Protein AF-A0A6A5UCZ2-F1 (afdb_monomer_lite)

Organism: NCBI:txid147558

Structure (mmCIF, N/CA/C/O backbone):
data_AF-A0A6A5UCZ2-F1
#
_entry.id   AF-A0A6A5UCZ2-F1
#
loop_
_atom_site.group_PDB
_atom_site.id
_atom_site.type_symbol
_atom_site.label_atom_id
_atom_site.label_alt_id
_atom_site.label_comp_id
_atom_site.label_asym_id
_atom_site.label_entity_id
_atom_site.label_seq_id
_atom_site.pdbx_PDB_ins_code
_atom_site.Cartn_x
_atom_site.Cartn_y
_atom_site.Cartn_z
_atom_site.occupancy
_atom_site.B_iso_or_equiv
_atom_site.auth_seq_id
_atom_site.auth_comp_id
_atom_site.auth_asym_id
_atom_site.auth_atom_id
_atom_site.pdbx_PDB_model_num
ATOM 1 N N . MET A 1 1 ? 15.301 17.140 -44.197 1.00 47.19 1 MET A N 1
ATOM 2 C CA . MET A 1 1 ? 16.090 16.832 -42.978 1.00 47.19 1 MET A CA 1
ATOM 3 C C . MET A 1 1 ? 15.183 16.468 -41.789 1.00 47.19 1 MET A C 1
ATOM 5 O O . MET A 1 1 ? 15.199 17.168 -40.789 1.00 47.19 1 MET A O 1
ATOM 9 N N . LYS A 1 2 ? 14.369 15.400 -41.867 1.00 52.25 2 LYS A N 1
ATOM 10 C CA . LYS A 1 2 ? 13.427 15.029 -40.780 1.00 52.25 2 LYS A CA 1
ATOM 11 C C . LYS A 1 2 ? 13.669 13.648 -40.138 1.00 52.25 2 LYS A C 1
ATOM 13 O O . LYS A 1 2 ? 12.988 13.319 -39.180 1.00 52.25 2 LYS A O 1
ATOM 18 N N . ASN A 1 3 ? 14.670 12.883 -40.591 1.00 57.69 3 ASN A N 1
ATOM 19 C CA . ASN A 1 3 ? 14.830 11.474 -40.182 1.00 57.69 3 ASN A CA 1
ATOM 20 C C . ASN A 1 3 ? 16.055 11.185 -39.292 1.00 57.69 3 ASN A C 1
ATOM 22 O O . ASN A 1 3 ? 16.175 10.076 -38.784 1.00 57.69 3 ASN A O 1
ATOM 26 N N . ALA A 1 4 ? 16.958 12.149 -39.084 1.00 61.25 4 ALA A N 1
ATOM 27 C CA . ALA A 1 4 ? 18.202 11.908 -38.340 1.00 61.25 4 ALA A CA 1
ATOM 28 C C . ALA A 1 4 ? 17.995 11.873 -36.813 1.00 61.25 4 ALA A C 1
ATOM 30 O O . ALA A 1 4 ? 18.615 11.084 -36.109 1.00 61.25 4 ALA A O 1
ATOM 31 N N . THR A 1 5 ? 17.084 12.694 -36.290 1.00 62.69 5 THR A N 1
ATOM 32 C CA . THR A 1 5 ? 16.790 12.771 -34.851 1.00 62.69 5 THR A CA 1
ATOM 33 C C . THR A 1 5 ? 16.001 11.562 -34.351 1.00 62.69 5 THR A C 1
ATOM 35 O O . THR A 1 5 ? 16.241 11.087 -3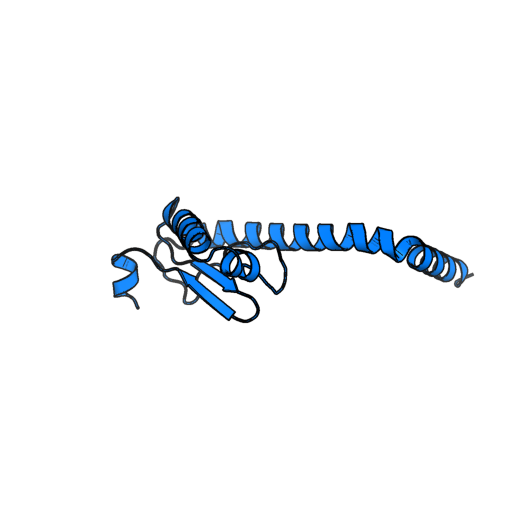3.245 1.00 62.69 5 THR A O 1
ATOM 38 N N . GLY A 1 6 ? 15.090 11.031 -35.174 1.00 67.94 6 GLY A N 1
ATOM 39 C CA . GLY A 1 6 ? 14.306 9.839 -34.838 1.00 67.94 6 GLY A CA 1
ATOM 40 C C . GLY A 1 6 ? 15.152 8.566 -34.775 1.00 67.94 6 GLY A C 1
ATOM 41 O O . GLY A 1 6 ? 14.981 7.774 -33.851 1.00 67.94 6 GLY A O 1
ATOM 42 N N . SER A 1 7 ? 16.106 8.389 -35.699 1.00 69.50 7 SER A N 1
ATOM 43 C CA . SER A 1 7 ? 16.999 7.221 -35.676 1.00 69.50 7 SER A CA 1
ATOM 44 C C . SER A 1 7 ? 17.986 7.272 -34.509 1.00 69.50 7 SER A C 1
ATOM 46 O O . SER A 1 7 ? 18.247 6.247 -33.883 1.00 69.50 7 SER A O 1
ATOM 48 N N . PHE A 1 8 ? 18.477 8.464 -34.155 1.00 75.69 8 PHE A N 1
ATOM 49 C CA . PHE A 1 8 ? 19.344 8.653 -32.994 1.00 75.69 8 PHE A CA 1
ATOM 50 C C . PHE A 1 8 ? 18.626 8.326 -31.679 1.00 75.69 8 PHE A C 1
ATOM 52 O O . PHE A 1 8 ? 19.147 7.560 -30.872 1.00 75.69 8 PHE A O 1
ATOM 59 N N . LEU A 1 9 ? 17.409 8.848 -31.482 1.00 74.94 9 LEU A N 1
ATOM 60 C CA . LEU A 1 9 ? 16.603 8.555 -30.294 1.00 74.94 9 LEU A CA 1
ATOM 61 C C . LEU A 1 9 ? 16.275 7.065 -30.182 1.00 74.94 9 LEU A C 1
ATOM 63 O O . LEU A 1 9 ? 16.394 6.500 -29.099 1.00 74.94 9 LEU A O 1
ATOM 67 N N . PHE A 1 10 ? 15.911 6.421 -31.292 1.00 77.94 10 PHE A N 1
ATOM 68 C CA . PHE A 1 10 ? 15.607 4.993 -31.305 1.00 77.94 10 PHE A CA 1
ATOM 69 C C . PHE A 1 10 ? 16.824 4.142 -30.914 1.00 77.94 10 PHE A C 1
ATOM 71 O O . PHE A 1 10 ? 16.720 3.309 -30.016 1.00 77.94 10 PHE A O 1
ATOM 78 N N . ASN A 1 11 ? 17.990 4.412 -31.508 1.00 79.12 11 ASN A N 1
ATOM 79 C CA . ASN A 1 11 ? 19.230 3.690 -31.206 1.00 79.12 11 ASN A CA 1
ATOM 80 C C . ASN A 1 11 ? 19.730 3.946 -29.776 1.00 79.12 11 ASN A C 1
ATOM 82 O O . ASN A 1 11 ? 20.267 3.046 -29.126 1.00 79.12 11 ASN A O 1
ATOM 86 N N . PHE A 1 12 ? 19.548 5.165 -29.265 1.00 79.06 12 PHE A N 1
ATOM 87 C CA . PHE A 1 12 ? 19.882 5.506 -27.885 1.00 79.06 12 PHE A CA 1
ATOM 88 C C . PHE A 1 12 ? 18.968 4.782 -26.885 1.00 79.06 12 PHE A C 1
ATOM 90 O O . PHE A 1 12 ? 19.462 4.216 -25.909 1.00 79.06 12 PHE A O 1
ATOM 97 N N . LEU A 1 13 ? 17.655 4.755 -27.144 1.00 78.38 13 LEU A N 1
ATOM 98 C CA . LEU A 1 13 ? 16.665 4.057 -26.317 1.00 78.38 13 LEU A CA 1
ATOM 99 C C . LEU A 1 13 ? 16.894 2.542 -26.313 1.00 78.38 13 LEU A C 1
ATOM 101 O O . LEU A 1 13 ? 16.849 1.932 -25.249 1.00 78.38 13 LEU A O 1
ATOM 105 N N . SER A 1 14 ? 17.172 1.937 -27.472 1.00 78.44 14 SER A N 1
ATOM 106 C CA . SER A 1 14 ? 17.400 0.492 -27.571 1.00 78.44 14 SER A CA 1
ATOM 107 C C . SER A 1 14 ? 18.693 0.065 -26.876 1.00 78.44 14 SER A C 1
ATOM 109 O O . SER A 1 14 ? 18.705 -0.942 -26.174 1.00 78.44 14 SER A O 1
ATOM 111 N N . SER A 1 15 ? 19.766 0.851 -27.015 1.00 85.44 15 SER A N 1
ATOM 112 C CA . SER A 1 15 ? 21.075 0.527 -26.425 1.00 85.44 15 SER A CA 1
ATOM 113 C C . SER A 1 15 ? 21.107 0.720 -24.907 1.00 85.44 15 SER A C 1
ATOM 115 O O . SER A 1 15 ? 21.868 0.049 -24.218 1.00 85.44 15 SER A O 1
ATOM 117 N N . ASN A 1 16 ? 20.263 1.611 -24.373 1.00 86.69 16 ASN A N 1
ATOM 118 C CA . ASN A 1 16 ? 20.207 1.936 -22.944 1.00 86.69 16 ASN A CA 1
ATOM 119 C C . ASN A 1 16 ? 18.919 1.452 -22.265 1.00 86.69 16 ASN A C 1
ATOM 121 O O . ASN A 1 16 ? 18.615 1.882 -21.151 1.00 86.69 16 ASN A O 1
ATOM 125 N N . LEU A 1 17 ? 18.161 0.557 -22.907 1.00 86.81 17 LEU A N 1
ATOM 126 C CA . LEU A 1 17 ? 16.845 0.119 -22.436 1.00 86.81 17 LEU A CA 1
ATOM 127 C C . LEU A 1 17 ? 16.884 -0.389 -20.989 1.00 86.81 17 LEU A C 1
ATOM 129 O O . LEU A 1 17 ? 16.043 -0.007 -20.184 1.00 86.81 17 LEU A O 1
ATOM 133 N N . ASN A 1 18 ? 17.890 -1.191 -20.632 1.00 86.38 18 ASN A N 1
ATOM 134 C CA . ASN A 1 18 ? 18.027 -1.736 -19.278 1.00 86.38 18 ASN A CA 1
ATOM 135 C C . ASN A 1 18 ? 18.219 -0.639 -18.222 1.00 86.38 18 ASN A C 1
ATOM 137 O O . ASN A 1 18 ? 17.589 -0.686 -17.169 1.00 86.38 18 ASN A O 1
ATOM 141 N N . LEU A 1 19 ? 19.047 0.369 -18.513 1.00 88.06 19 LEU A N 1
ATOM 142 C CA . LEU A 1 19 ? 19.274 1.504 -17.617 1.00 88.06 19 LEU A CA 1
ATOM 143 C C . LEU A 1 19 ? 18.015 2.372 -17.505 1.00 88.06 19 LEU A C 1
ATOM 145 O O . LEU A 1 19 ? 17.623 2.773 -16.411 1.00 88.06 19 LEU A O 1
ATOM 149 N N . LEU A 1 20 ? 17.344 2.611 -18.633 1.00 87.00 20 LEU A N 1
ATOM 150 C CA . LEU A 1 20 ? 16.092 3.358 -18.675 1.00 87.00 20 LEU A CA 1
ATOM 151 C C . LEU A 1 20 ? 14.998 2.660 -17.869 1.00 87.00 20 LEU A C 1
ATOM 153 O O . LEU A 1 20 ? 14.321 3.322 -17.091 1.00 87.00 20 LEU A O 1
ATOM 157 N N . LEU A 1 21 ? 14.857 1.338 -17.988 1.00 85.31 21 LEU A N 1
ATOM 158 C CA . LEU A 1 21 ? 13.925 0.553 -17.177 1.00 85.31 21 LEU A CA 1
ATOM 159 C C . LEU A 1 21 ? 14.312 0.581 -15.692 1.00 85.31 21 LEU A C 1
ATOM 161 O O . LEU A 1 21 ? 13.446 0.801 -14.845 1.00 85.31 21 LEU A O 1
ATOM 165 N N . ALA A 1 22 ? 15.603 0.438 -15.376 1.00 87.19 22 ALA A N 1
ATOM 166 C CA . ALA A 1 22 ? 16.108 0.483 -14.005 1.00 87.19 22 ALA A CA 1
ATOM 167 C C . ALA A 1 22 ? 15.854 1.833 -13.313 1.00 87.19 22 ALA A C 1
ATOM 169 O O . ALA A 1 22 ? 15.655 1.858 -12.102 1.00 87.19 22 ALA A O 1
ATOM 170 N N . CYS A 1 23 ? 15.807 2.944 -14.055 1.00 88.50 23 CYS A N 1
ATOM 171 C CA . CYS A 1 23 ? 15.447 4.257 -13.514 1.00 88.50 23 CYS A CA 1
ATOM 172 C C . CYS A 1 23 ? 13.936 4.532 -13.562 1.00 88.50 23 CYS A C 1
ATOM 174 O O . CYS A 1 23 ? 13.372 5.071 -12.608 1.00 88.50 23 CYS A O 1
ATOM 176 N N . ALA A 1 24 ? 13.263 4.164 -14.652 1.00 87.38 24 ALA A N 1
ATOM 177 C CA . ALA A 1 24 ? 11.850 4.464 -14.862 1.00 87.38 24 ALA A CA 1
ATOM 178 C C . ALA A 1 24 ? 10.945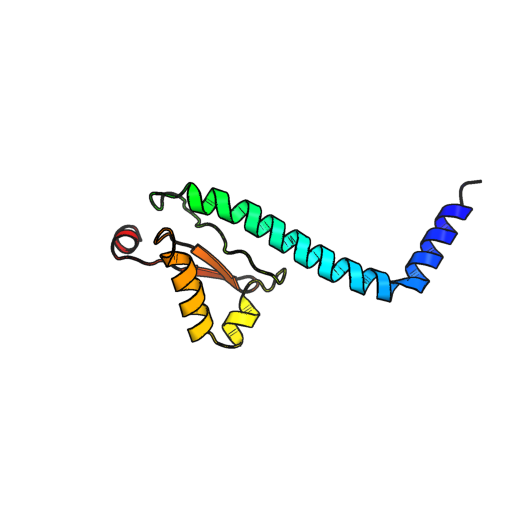 3.697 -13.894 1.00 87.38 24 ALA A C 1
ATOM 180 O O . ALA A 1 24 ? 9.981 4.273 -13.393 1.00 87.38 24 ALA A O 1
ATOM 181 N N . ILE A 1 25 ? 11.257 2.430 -13.592 1.00 85.88 25 ILE A N 1
ATOM 182 C CA . ILE A 1 25 ? 10.436 1.605 -12.697 1.00 85.88 25 ILE A CA 1
ATOM 183 C C . ILE A 1 25 ? 10.416 2.190 -11.269 1.00 85.88 25 ILE A C 1
ATOM 185 O O . ILE A 1 25 ? 9.319 2.458 -10.772 1.00 85.88 25 ILE A O 1
ATOM 189 N N . PRO A 1 26 ? 11.559 2.477 -10.607 1.00 86.81 26 PRO A N 1
ATOM 190 C CA . PRO A 1 26 ? 11.553 3.110 -9.289 1.00 86.81 26 PRO A CA 1
ATOM 191 C C . PRO A 1 26 ? 10.923 4.502 -9.284 1.00 86.81 26 PRO A C 1
ATOM 193 O O . PRO A 1 26 ? 10.192 4.823 -8.350 1.00 86.81 26 PRO A O 1
ATOM 196 N N . LEU A 1 27 ? 11.158 5.321 -10.317 1.00 88.38 27 LEU A N 1
ATOM 197 C CA . LEU A 1 27 ? 10.551 6.654 -10.417 1.00 88.38 27 LEU A CA 1
ATOM 198 C C . LEU A 1 27 ? 9.029 6.577 -10.549 1.00 88.38 27 LEU A C 1
ATOM 200 O O . LEU A 1 27 ? 8.315 7.338 -9.897 1.00 88.38 27 LEU A O 1
ATOM 204 N N . TYR A 1 28 ? 8.528 5.637 -11.349 1.00 87.06 28 TYR A N 1
ATOM 205 C CA . TYR A 1 28 ? 7.100 5.376 -11.472 1.00 87.06 28 TYR A CA 1
ATOM 206 C C . TYR A 1 28 ? 6.507 4.926 -10.132 1.00 87.06 28 TYR A C 1
ATOM 208 O O . TYR A 1 28 ? 5.527 5.509 -9.668 1.00 87.06 28 TYR A O 1
ATOM 216 N N . ILE A 1 29 ? 7.144 3.955 -9.470 1.00 86.00 29 ILE A N 1
ATOM 217 C CA . ILE A 1 29 ? 6.739 3.456 -8.149 1.00 86.00 29 ILE A CA 1
ATOM 218 C C . ILE A 1 29 ? 6.698 4.603 -7.130 1.00 86.00 29 ILE A C 1
ATOM 220 O O . ILE A 1 29 ? 5.658 4.846 -6.515 1.00 86.00 29 ILE A O 1
ATOM 224 N N . ALA A 1 30 ? 7.780 5.374 -7.010 1.00 85.81 30 ALA A N 1
ATOM 225 C CA . ALA A 1 30 ? 7.859 6.509 -6.099 1.00 85.81 30 ALA A CA 1
ATOM 226 C C . ALA A 1 30 ? 6.783 7.559 -6.409 1.00 85.81 30 ALA A C 1
ATOM 228 O O . ALA A 1 30 ? 6.070 7.999 -5.508 1.00 85.81 30 ALA A O 1
ATOM 229 N N . GLY A 1 31 ? 6.606 7.920 -7.683 1.00 86.44 31 GLY A N 1
ATOM 230 C CA . GLY A 1 31 ? 5.595 8.883 -8.115 1.00 86.44 31 GLY A CA 1
ATOM 231 C C . GLY A 1 31 ? 4.172 8.445 -7.765 1.00 86.44 31 GLY A C 1
ATOM 232 O O . GLY A 1 31 ? 3.388 9.247 -7.252 1.00 86.44 31 GLY A O 1
ATOM 233 N N . THR A 1 32 ? 3.840 7.168 -7.983 1.00 84.69 32 THR A N 1
ATOM 234 C CA . THR A 1 32 ? 2.532 6.616 -7.596 1.00 84.69 32 THR A CA 1
ATOM 235 C C . THR A 1 32 ? 2.328 6.633 -6.083 1.00 84.69 32 THR A C 1
ATOM 237 O O . THR A 1 32 ? 1.293 7.115 -5.624 1.00 84.69 32 THR A O 1
ATOM 240 N N . TYR A 1 33 ? 3.341 6.238 -5.309 1.00 83.50 33 TYR A N 1
ATOM 241 C CA . TYR A 1 33 ? 3.291 6.269 -3.850 1.00 83.50 33 TYR A CA 1
ATOM 242 C C . TYR A 1 33 ? 3.073 7.687 -3.309 1.00 83.50 33 TYR A C 1
ATOM 244 O O . TYR A 1 33 ? 2.157 7.918 -2.519 1.00 83.50 33 TYR A O 1
ATOM 252 N N . PHE A 1 34 ? 3.864 8.668 -3.763 1.00 85.75 34 PHE A N 1
ATOM 253 C CA . PHE A 1 34 ? 3.705 10.057 -3.326 1.00 85.75 34 PHE A CA 1
ATOM 254 C C . PHE A 1 34 ? 2.317 10.590 -3.674 1.00 85.75 34 PHE A C 1
ATOM 256 O O . PHE A 1 34 ? 1.669 11.199 -2.823 1.00 85.75 34 PHE A O 1
ATOM 263 N N . ARG A 1 35 ? 1.820 10.319 -4.886 1.00 85.31 35 ARG A N 1
ATOM 264 C CA . ARG A 1 35 ? 0.463 10.703 -5.295 1.00 85.31 35 ARG A CA 1
ATOM 265 C C . ARG A 1 35 ? -0.600 10.141 -4.348 1.00 85.31 35 ARG A C 1
ATOM 267 O O . ARG A 1 35 ? -1.522 10.874 -3.980 1.00 85.31 35 ARG A O 1
ATOM 274 N N . ASP A 1 36 ? -0.469 8.884 -3.942 1.00 81.56 36 ASP A N 1
ATOM 275 C CA . ASP A 1 36 ? -1.406 8.242 -3.020 1.00 81.56 36 ASP A CA 1
ATOM 276 C C . ASP A 1 36 ? -1.305 8.833 -1.607 1.00 81.56 36 ASP A C 1
ATOM 278 O O . ASP A 1 36 ? -2.333 9.150 -1.009 1.00 81.56 36 ASP A O 1
ATOM 282 N N . VAL A 1 37 ? -0.098 9.122 -1.107 1.00 82.25 37 VAL A N 1
ATOM 283 C CA . VAL A 1 37 ? 0.103 9.823 0.177 1.00 82.25 37 VAL A CA 1
ATOM 284 C C . VAL A 1 37 ? -0.533 11.218 0.162 1.00 82.25 37 VAL A C 1
ATOM 286 O O . VAL A 1 37 ? -1.240 11.589 1.107 1.00 82.25 37 VAL A O 1
ATOM 289 N N . TYR A 1 38 ? -0.320 11.989 -0.909 1.00 83.00 38 TYR A N 1
ATOM 290 C CA . TYR A 1 38 ? -0.883 13.334 -1.060 1.00 83.00 38 TYR A CA 1
ATOM 291 C C . TYR A 1 38 ? -2.410 13.327 -1.133 1.00 83.00 38 TYR A C 1
ATOM 293 O O . TYR A 1 38 ? -3.037 14.275 -0.666 1.00 83.00 38 TYR A O 1
ATOM 301 N N . ARG A 1 39 ? -3.024 12.270 -1.677 1.00 79.50 39 ARG A N 1
ATOM 302 C CA . ARG A 1 39 ? -4.486 12.095 -1.677 1.00 79.50 39 ARG A CA 1
ATOM 303 C C . ARG A 1 39 ? -5.013 11.598 -0.336 1.00 79.50 39 ARG A C 1
ATOM 305 O O . ARG A 1 39 ? -6.070 12.046 0.104 1.00 79.50 39 ARG A O 1
ATOM 312 N N . PHE A 1 40 ? -4.272 10.713 0.323 1.00 79.62 40 PHE A N 1
ATOM 313 C CA . PHE A 1 40 ? -4.671 10.105 1.584 1.00 79.62 40 PHE A CA 1
ATOM 314 C C . PHE A 1 40 ? -4.721 11.120 2.727 1.00 79.62 40 PHE A C 1
ATOM 316 O O . PHE A 1 40 ? -5.729 11.192 3.421 1.00 79.62 40 PHE A O 1
ATOM 323 N N . ARG A 1 41 ? -3.686 11.952 2.907 1.00 77.12 41 ARG A N 1
ATOM 324 C CA . ARG A 1 41 ? -3.618 12.917 4.025 1.00 77.12 41 ARG A CA 1
ATOM 325 C C . ARG A 1 41 ? -4.837 13.853 4.138 1.00 77.12 41 ARG A C 1
ATOM 327 O O . ARG A 1 41 ? -5.418 13.919 5.222 1.00 77.12 41 ARG A O 1
ATOM 334 N N . PRO A 1 42 ? -5.261 14.577 3.083 1.00 73.94 42 PRO A N 1
ATOM 335 C CA . PRO A 1 42 ? -6.411 15.472 3.175 1.00 73.94 42 PRO A CA 1
ATOM 336 C C . PRO A 1 42 ? -7.734 14.709 3.307 1.00 73.94 42 PRO A C 1
ATOM 338 O O . PRO A 1 42 ? -8.608 15.165 4.042 1.00 73.94 42 PRO A O 1
ATOM 341 N N . ALA A 1 43 ? -7.880 13.557 2.642 1.00 72.44 43 ALA A N 1
ATOM 342 C CA . ALA A 1 43 ? -9.077 12.723 2.758 1.00 72.44 43 ALA A CA 1
ATOM 343 C C . ALA A 1 43 ? -9.223 12.171 4.181 1.00 72.44 43 ALA A C 1
ATOM 345 O O . ALA A 1 43 ? -10.280 12.298 4.793 1.00 72.44 43 ALA A O 1
ATOM 346 N N . ASN A 1 44 ? -8.129 11.663 4.751 1.00 70.56 44 ASN A N 1
ATOM 347 C CA . ASN A 1 44 ? -8.112 11.182 6.120 1.00 70.56 44 ASN A CA 1
ATOM 348 C C . ASN A 1 44 ? -8.424 12.311 7.106 1.00 70.56 44 ASN A C 1
ATOM 350 O O . ASN A 1 44 ? -9.203 12.086 8.017 1.00 70.56 44 ASN A O 1
ATOM 354 N N . ARG A 1 45 ? -7.913 13.538 6.901 1.00 68.69 45 ARG A N 1
ATOM 355 C CA . ARG A 1 45 ? -8.162 14.688 7.795 1.00 68.69 45 ARG A CA 1
ATOM 356 C C . ARG A 1 45 ? -9.612 15.191 7.764 1.00 68.69 45 ARG A C 1
ATOM 358 O O . ARG A 1 45 ? -10.134 15.525 8.822 1.00 68.69 45 ARG A O 1
ATOM 365 N N . LYS A 1 46 ? -10.264 15.215 6.595 1.00 62.38 46 LYS A N 1
ATOM 366 C CA . LYS A 1 46 ? -11.642 15.724 6.421 1.00 62.38 46 LYS A CA 1
ATOM 367 C C . LYS A 1 46 ? -12.742 14.798 6.962 1.00 62.38 46 LYS A C 1
ATOM 369 O O . LYS A 1 46 ? -13.877 15.237 7.107 1.00 62.38 46 LYS A O 1
ATOM 374 N N . HIS A 1 47 ? -12.446 13.533 7.250 1.00 61.03 47 HIS A N 1
ATOM 375 C CA . HIS A 1 47 ? -13.459 12.553 7.657 1.00 61.03 47 HIS A CA 1
ATOM 376 C C . HIS A 1 47 ? -13.647 12.460 9.173 1.00 61.03 47 HIS A C 1
ATOM 378 O O . HIS A 1 47 ? -13.426 11.409 9.758 1.00 61.03 47 HIS A O 1
ATOM 384 N N . GLU A 1 48 ? -14.085 13.538 9.825 1.00 53.88 48 GLU A N 1
ATOM 385 C CA . GLU A 1 48 ? -14.324 13.537 11.279 1.00 53.88 48 GLU A CA 1
ATOM 386 C C . GLU A 1 48 ? -15.407 12.551 11.749 1.00 53.88 48 GLU A C 1
ATOM 388 O O . GLU A 1 48 ? -15.289 12.042 12.856 1.00 53.88 48 GLU A O 1
ATOM 393 N N . ASN A 1 49 ? -16.385 12.196 10.904 1.00 50.38 49 ASN A N 1
ATOM 394 C CA . ASN A 1 49 ? -17.583 11.455 11.333 1.00 50.38 49 ASN A CA 1
ATOM 395 C C . ASN A 1 49 ? -17.959 10.239 10.460 1.00 50.38 49 ASN A C 1
ATOM 397 O O . ASN A 1 49 ? -19.140 9.952 10.303 1.00 50.38 49 ASN A O 1
ATOM 401 N N . GLY A 1 50 ? -17.000 9.539 9.838 1.00 50.47 50 GLY A N 1
ATOM 402 C CA . GLY A 1 50 ? -17.305 8.283 9.117 1.00 50.47 50 GLY A CA 1
ATOM 403 C C . GLY A 1 50 ? -18.332 8.413 7.974 1.00 50.47 50 GLY A C 1
ATOM 404 O O . GLY A 1 50 ? -18.955 7.435 7.587 1.00 50.47 50 GLY A O 1
ATOM 405 N N . SER A 1 51 ? -18.527 9.627 7.449 1.00 50.44 51 SER A N 1
ATOM 406 C CA . SER A 1 51 ? -19.663 9.990 6.589 1.00 50.44 51 SER A CA 1
ATOM 407 C C . SER A 1 51 ? -19.480 9.643 5.105 1.00 50.44 51 SER A C 1
ATOM 409 O O . SER A 1 51 ? -20.382 9.898 4.308 1.00 50.44 51 SER A O 1
ATOM 411 N N . THR A 1 52 ? -18.334 9.096 4.696 1.00 53.97 52 THR A N 1
ATOM 412 C CA . THR A 1 52 ? -18.113 8.667 3.311 1.00 53.97 52 THR A CA 1
ATOM 413 C C . THR A 1 52 ? -18.432 7.194 3.122 1.00 53.97 52 THR A C 1
ATOM 415 O O . THR A 1 52 ? -17.927 6.337 3.837 1.00 53.97 52 THR A O 1
ATOM 418 N N . THR A 1 53 ? -19.201 6.900 2.072 1.00 63.12 53 THR A N 1
ATOM 419 C CA . THR A 1 53 ? -19.563 5.542 1.636 1.00 63.12 53 THR A CA 1
ATOM 420 C C . THR A 1 53 ? -18.338 4.668 1.339 1.00 63.12 53 THR A C 1
ATOM 422 O O . THR A 1 53 ? -18.438 3.447 1.348 1.00 63.12 53 THR A O 1
ATOM 425 N N . ILE A 1 54 ? -17.173 5.278 1.067 1.00 71.12 54 ILE A N 1
ATOM 426 C CA . ILE A 1 54 ? -15.908 4.578 0.822 1.00 71.12 54 ILE A CA 1
ATOM 427 C C . ILE A 1 54 ? -14.777 5.273 1.603 1.00 71.12 54 ILE A C 1
ATOM 429 O O . ILE A 1 54 ? -14.476 6.437 1.319 1.00 71.12 54 ILE A O 1
ATOM 433 N N . PRO A 1 55 ? -14.115 4.586 2.552 1.00 76.19 55 PRO A N 1
ATOM 434 C CA . PRO A 1 55 ? -13.004 5.149 3.312 1.00 76.19 55 PRO A CA 1
ATOM 435 C C . PRO A 1 55 ? -11.747 5.379 2.453 1.00 76.19 55 PRO A C 1
ATOM 437 O O . PRO A 1 55 ? -11.551 4.722 1.420 1.00 76.19 55 PRO A O 1
ATOM 440 N N . PRO A 1 56 ? -10.859 6.300 2.875 1.00 79.25 56 PRO A N 1
ATOM 441 C CA . PRO A 1 56 ? -9.637 6.606 2.145 1.00 79.25 56 PRO A CA 1
ATOM 442 C C . PRO A 1 56 ? -8.714 5.383 2.085 1.00 79.25 56 PRO A C 1
ATOM 444 O O . PRO A 1 56 ? -8.631 4.590 3.022 1.00 79.25 56 PRO A O 1
ATOM 447 N N . THR A 1 57 ? -8.016 5.226 0.958 1.00 82.56 57 THR A N 1
ATOM 448 C CA . THR A 1 57 ? -7.096 4.099 0.742 1.00 82.56 57 THR A CA 1
ATOM 449 C C . THR A 1 57 ? -5.727 4.408 1.330 1.00 82.56 57 THR A C 1
ATOM 451 O O . THR A 1 57 ? -5.146 5.434 0.979 1.00 82.56 57 THR A O 1
ATOM 454 N N . ALA A 1 58 ? -5.211 3.529 2.190 1.00 82.06 58 ALA A N 1
ATOM 455 C CA . ALA A 1 58 ? -3.862 3.651 2.726 1.00 82.06 58 ALA A CA 1
ATOM 456 C C . ALA A 1 58 ? -2.825 3.649 1.588 1.00 82.06 58 ALA A C 1
ATOM 458 O O . ALA A 1 58 ? -2.988 2.903 0.615 1.00 82.06 58 ALA A O 1
ATOM 459 N N . PRO A 1 59 ? -1.775 4.480 1.685 1.00 82.44 59 PRO A N 1
ATOM 460 C CA . PRO A 1 59 ? -0.745 4.549 0.661 1.00 82.44 59 PRO A CA 1
ATOM 461 C C . PRO A 1 59 ? 0.035 3.231 0.585 1.00 82.44 59 PRO A C 1
ATOM 463 O O . PRO A 1 59 ? 0.470 2.702 1.605 1.00 82.44 59 PRO A O 1
ATOM 466 N N . TYR A 1 60 ? 0.248 2.732 -0.632 1.00 82.81 60 TYR A N 1
ATOM 467 C CA . TYR A 1 60 ? 0.987 1.499 -0.898 1.00 82.81 60 TYR A CA 1
ATOM 468 C C . TYR A 1 60 ? 2.099 1.733 -1.913 1.00 82.81 60 TYR A C 1
ATOM 470 O O . TYR A 1 60 ? 1.982 2.561 -2.812 1.00 82.81 60 TYR A O 1
ATOM 478 N N . ILE A 1 61 ? 3.191 0.984 -1.761 1.00 79.81 61 ILE A N 1
ATOM 479 C CA . ILE A 1 61 ? 4.382 1.147 -2.599 1.00 79.81 61 ILE A CA 1
ATOM 480 C C . ILE A 1 61 ? 4.194 0.444 -3.940 1.00 79.81 61 ILE A C 1
ATOM 482 O O . ILE A 1 61 ? 4.558 0.993 -4.967 1.00 79.81 61 ILE A O 1
ATOM 486 N N . ILE A 1 62 ? 3.630 -0.765 -3.951 1.00 82.25 62 ILE A N 1
ATOM 487 C CA . ILE A 1 62 ? 3.626 -1.601 -5.152 1.00 82.25 62 ILE A CA 1
ATOM 488 C C . ILE A 1 62 ? 2.332 -1.371 -5.937 1.00 82.25 62 ILE A C 1
ATOM 490 O O . ILE A 1 62 ? 1.256 -1.740 -5.451 1.00 82.25 62 ILE A O 1
ATOM 494 N N . PRO A 1 63 ? 2.398 -0.803 -7.155 1.00 76.19 63 PRO A N 1
ATOM 495 C CA . PRO A 1 63 ? 1.227 -0.655 -8.007 1.00 76.19 63 PRO A CA 1
ATOM 496 C C . PRO A 1 63 ? 0.594 -2.021 -8.284 1.00 76.19 63 PRO A C 1
ATOM 498 O O . PRO A 1 63 ? 1.294 -3.026 -8.383 1.00 76.19 63 PRO A O 1
ATOM 501 N N . TYR A 1 64 ? -0.732 -2.058 -8.416 1.00 78.62 64 TYR A N 1
ATOM 502 C CA . TYR A 1 64 ? -1.553 -3.269 -8.576 1.00 78.62 64 TYR A CA 1
ATOM 503 C C . TYR A 1 64 ? -1.580 -4.217 -7.377 1.00 78.62 64 TYR A C 1
ATOM 505 O O . TYR A 1 64 ? -2.668 -4.550 -6.929 1.00 78.62 64 TYR A O 1
ATOM 513 N N . LEU A 1 65 ? -0.438 -4.625 -6.822 1.00 81.50 65 LEU A N 1
ATOM 514 C CA . LEU A 1 65 ? -0.396 -5.555 -5.686 1.00 81.50 65 LEU A CA 1
ATOM 515 C C . LEU A 1 65 ? -0.797 -4.888 -4.364 1.00 81.50 65 LEU A C 1
ATOM 517 O O . LEU A 1 65 ? -1.292 -5.556 -3.455 1.00 81.50 65 LEU A O 1
ATOM 521 N N . GLY A 1 66 ? -0.630 -3.570 -4.253 1.00 83.88 66 GLY A N 1
ATOM 522 C CA . GLY A 1 66 ? -0.973 -2.824 -3.053 1.00 83.88 66 GLY A CA 1
ATOM 523 C C . GLY A 1 66 ? -0.194 -3.337 -1.846 1.00 83.88 66 GLY A C 1
ATOM 524 O O . GLY A 1 66 ? 1.036 -3.331 -1.832 1.00 83.88 66 GLY A O 1
ATOM 525 N N . HIS A 1 67 ? -0.927 -3.813 -0.845 1.00 85.06 67 HIS A N 1
ATOM 526 C CA . HIS A 1 67 ? -0.394 -4.351 0.400 1.00 85.06 67 HIS A CA 1
ATOM 527 C C . HIS A 1 67 ? -0.320 -5.888 0.422 1.00 85.06 67 HIS A C 1
ATOM 529 O O . HIS A 1 67 ? 0.035 -6.460 1.450 1.00 85.06 67 HIS A O 1
ATOM 535 N N . ALA A 1 68 ? -0.641 -6.567 -0.689 1.00 84.62 68 ALA A N 1
ATOM 536 C CA . ALA A 1 68 ? -0.737 -8.029 -0.745 1.00 84.62 68 ALA A CA 1
ATOM 537 C C . ALA A 1 68 ? 0.546 -8.728 -0.280 1.00 84.62 68 ALA A C 1
ATOM 539 O O . ALA A 1 68 ? 0.477 -9.691 0.473 1.00 84.62 68 ALA A O 1
ATOM 540 N N . ILE A 1 69 ? 1.717 -8.210 -0.660 1.00 84.06 69 ILE A N 1
ATOM 541 C CA . ILE A 1 69 ? 3.000 -8.808 -0.262 1.00 84.06 69 ILE A CA 1
ATOM 542 C C . ILE A 1 69 ? 3.213 -8.706 1.252 1.00 84.06 69 ILE A C 1
ATOM 544 O O . ILE A 1 69 ? 3.620 -9.676 1.883 1.00 84.06 69 ILE A O 1
ATOM 548 N N . ALA A 1 70 ? 2.919 -7.545 1.844 1.00 83.50 70 ALA A N 1
ATOM 549 C CA . ALA A 1 70 ? 3.063 -7.349 3.283 1.00 83.50 70 ALA A CA 1
ATOM 550 C C . ALA A 1 70 ? 2.076 -8.229 4.066 1.00 83.50 70 ALA A C 1
ATOM 552 O O . ALA A 1 70 ? 2.460 -8.843 5.057 1.00 83.50 70 ALA A O 1
ATOM 553 N N . PHE A 1 71 ? 0.843 -8.353 3.568 1.00 85.19 71 PHE A N 1
ATOM 554 C CA . PHE A 1 71 ? -0.177 -9.229 4.136 1.00 85.19 71 PHE A CA 1
ATOM 555 C C . PHE A 1 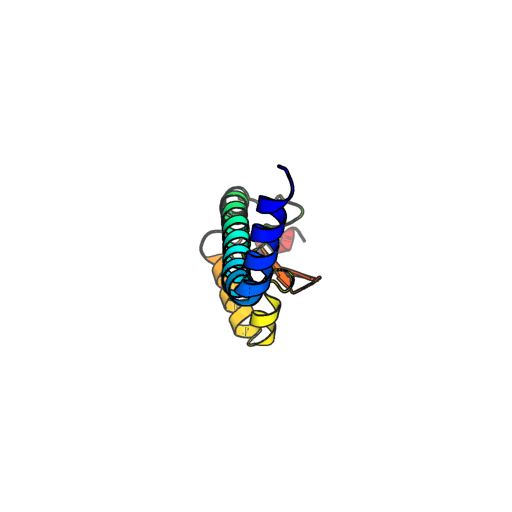71 ? 0.203 -10.715 4.059 1.00 85.19 71 PHE A C 1
ATOM 557 O O . PHE A 1 71 ? 0.036 -11.433 5.036 1.00 85.19 71 PHE A O 1
ATOM 564 N N . LEU A 1 72 ? 0.740 -11.181 2.925 1.00 86.75 72 LEU A N 1
ATOM 565 C CA . LEU A 1 72 ? 1.165 -12.576 2.754 1.00 86.75 72 LEU A CA 1
ATOM 566 C C . LEU A 1 72 ? 2.405 -12.925 3.584 1.00 86.75 72 LEU A C 1
ATOM 568 O O . LEU A 1 72 ? 2.554 -14.069 4.002 1.00 86.75 72 LEU A O 1
ATOM 572 N N . ARG A 1 73 ? 3.303 -11.958 3.803 1.00 88.75 73 ARG A N 1
ATOM 573 C CA . ARG A 1 73 ? 4.536 -12.172 4.568 1.00 88.75 73 ARG A CA 1
ATOM 574 C C . ARG A 1 73 ? 4.261 -12.372 6.055 1.00 88.75 73 ARG A C 1
ATOM 576 O O . ARG A 1 73 ? 4.801 -13.301 6.642 1.00 88.75 73 ARG A O 1
ATOM 583 N N . ASP A 1 74 ? 3.474 -11.482 6.651 1.00 89.12 74 ASP A N 1
ATOM 584 C CA . ASP A 1 74 ? 3.016 -11.612 8.033 1.00 89.12 74 ASP A CA 1
ATOM 585 C C . ASP A 1 74 ? 1.677 -10.876 8.192 1.00 89.12 74 ASP A C 1
ATOM 587 O O . ASP A 1 74 ? 1.648 -9.656 8.392 1.00 89.12 74 ASP A O 1
ATOM 591 N N . PRO A 1 75 ? 0.546 -11.594 8.104 1.00 82.00 75 PRO A N 1
ATOM 592 C CA . PRO A 1 75 ? -0.768 -10.971 8.164 1.00 82.00 75 PRO A CA 1
ATOM 593 C C . PRO A 1 75 ? -1.056 -10.373 9.545 1.00 82.00 75 PRO A C 1
ATOM 595 O O . PRO A 1 75 ? -1.805 -9.402 9.648 1.00 82.00 75 PRO A O 1
ATOM 598 N N . THR A 1 76 ? -0.453 -10.911 10.610 1.00 84.25 76 THR A N 1
ATOM 599 C CA . THR A 1 76 ? -0.719 -10.465 11.983 1.00 84.25 76 THR A CA 1
ATOM 600 C C . THR A 1 76 ? -0.008 -9.148 12.266 1.00 84.25 76 THR A C 1
ATOM 602 O O . THR A 1 76 ? -0.636 -8.201 12.744 1.00 84.25 76 THR A O 1
ATOM 605 N N . GLU A 1 77 ? 1.284 -9.061 11.942 1.00 84.94 77 GLU A N 1
ATOM 606 C CA . GLU A 1 77 ? 2.039 -7.801 11.983 1.00 84.94 77 GLU A CA 1
ATOM 607 C C . GLU A 1 77 ? 1.413 -6.765 11.053 1.00 84.94 77 GLU A C 1
ATOM 609 O O . GLU A 1 77 ? 1.177 -5.629 11.464 1.00 84.94 77 GLU A O 1
ATOM 614 N N . PHE A 1 78 ? 1.048 -7.168 9.833 1.00 84.56 78 PHE A N 1
ATOM 615 C CA . PHE A 1 78 ? 0.397 -6.286 8.873 1.00 84.56 78 PHE A CA 1
ATOM 616 C C . PHE A 1 78 ? -0.871 -5.654 9.452 1.00 84.56 78 PHE A C 1
ATOM 618 O O . PHE A 1 78 ? -1.038 -4.433 9.411 1.00 84.56 78 PHE A O 1
ATOM 625 N N . VAL A 1 79 ? -1.763 -6.462 10.027 1.00 79.56 79 VAL A N 1
ATOM 626 C CA . VAL A 1 79 ? -2.993 -5.955 10.636 1.00 79.56 79 VAL A CA 1
ATOM 627 C C . VAL A 1 79 ? -2.674 -5.060 11.834 1.00 79.56 79 VAL A C 1
ATOM 629 O O . VAL A 1 79 ? -3.244 -3.978 11.915 1.00 79.56 79 VAL A O 1
ATOM 632 N N . LYS A 1 80 ? -1.727 -5.422 12.713 1.00 80.81 80 LYS A N 1
ATOM 633 C CA . LYS A 1 80 ? -1.318 -4.578 13.855 1.00 80.81 80 LYS A CA 1
ATOM 634 C C . LYS A 1 80 ? -0.790 -3.210 13.420 1.00 80.81 80 LYS A C 1
ATOM 636 O O . LYS A 1 80 ? -1.182 -2.198 13.998 1.00 80.81 80 LYS A O 1
ATOM 641 N N . GLN A 1 81 ? 0.050 -3.158 12.391 1.00 78.94 81 GLN A N 1
ATOM 642 C CA . GLN A 1 81 ? 0.603 -1.910 11.863 1.00 78.94 81 GLN A CA 1
ATOM 643 C C . GLN A 1 81 ? -0.474 -1.032 11.209 1.00 78.94 81 GLN A C 1
ATOM 645 O O . GLN A 1 81 ? -0.501 0.182 11.417 1.00 78.94 81 GLN A O 1
ATOM 650 N N . ASN A 1 82 ? -1.398 -1.634 10.455 1.00 75.38 82 ASN A N 1
ATOM 651 C CA . ASN A 1 82 ? -2.488 -0.896 9.812 1.00 75.38 82 ASN A CA 1
ATOM 652 C C . ASN A 1 82 ? -3.568 -0.454 10.806 1.00 75.38 82 ASN A C 1
ATOM 654 O O . ASN A 1 82 ? -4.118 0.637 10.671 1.00 75.38 82 ASN A O 1
ATOM 658 N N . ILE A 1 83 ? -3.817 -1.255 11.842 1.00 71.06 83 ILE A N 1
ATOM 659 C CA . ILE A 1 83 ? -4.587 -0.854 13.020 1.00 71.06 83 ILE A CA 1
ATOM 660 C C . ILE A 1 83 ? -3.920 0.351 13.674 1.00 71.06 83 ILE A C 1
ATOM 662 O O . ILE A 1 83 ? -4.591 1.349 13.901 1.00 71.06 83 ILE A O 1
ATOM 666 N N . TYR A 1 84 ? -2.603 0.302 13.903 1.00 65.06 84 TYR A N 1
ATOM 667 C CA . TYR A 1 84 ? -1.866 1.408 14.507 1.00 65.06 84 TYR A CA 1
ATOM 668 C C . TYR A 1 84 ? -2.020 2.705 13.694 1.00 65.06 84 TYR A C 1
ATOM 670 O O . TYR A 1 84 ? -2.321 3.759 14.260 1.00 65.06 84 TYR A O 1
ATOM 678 N N . LEU A 1 85 ? -1.919 2.610 12.364 1.00 63.44 85 LEU A N 1
ATOM 679 C CA . LEU A 1 85 ? -2.176 3.705 11.420 1.00 63.44 85 LEU A CA 1
ATOM 680 C C . LEU A 1 85 ? -3.620 4.233 11.482 1.00 63.44 85 LEU A C 1
ATOM 682 O O . LEU A 1 85 ? -3.821 5.443 11.398 1.00 63.44 85 LEU A O 1
ATOM 686 N N . ALA A 1 86 ? -4.613 3.360 11.669 1.00 59.03 86 ALA A N 1
ATOM 687 C CA . ALA A 1 86 ? -6.008 3.758 11.870 1.00 59.03 86 ALA A CA 1
ATOM 688 C C . ALA A 1 86 ? -6.246 4.403 13.256 1.00 59.03 86 ALA A C 1
ATOM 690 O O . ALA A 1 86 ? -7.079 5.302 13.391 1.00 59.03 86 ALA A O 1
ATOM 691 N N . THR A 1 87 ? -5.494 4.000 14.289 1.00 55.62 87 THR A N 1
ATOM 692 C CA . THR A 1 87 ? -5.629 4.518 15.664 1.00 55.62 87 THR A CA 1
ATOM 693 C C . THR A 1 87 ? -4.898 5.822 15.948 1.00 55.62 87 THR A C 1
ATOM 695 O O . THR A 1 87 ? -5.399 6.583 16.769 1.00 55.62 87 THR A O 1
ATOM 698 N N . LYS A 1 88 ? -3.733 6.089 15.338 1.00 55.69 88 LYS A N 1
ATOM 699 C CA . LYS A 1 88 ? -2.807 7.105 15.876 1.00 55.69 88 LYS A CA 1
ATOM 700 C C . LYS A 1 88 ? -3.365 8.531 15.867 1.00 55.69 88 LYS A C 1
ATOM 702 O O . LYS A 1 88 ? -3.067 9.280 16.787 1.00 55.69 88 LYS A O 1
ATOM 707 N N . ASP A 1 89 ? -4.212 8.863 14.893 1.00 52.59 89 ASP A N 1
ATOM 708 C CA . ASP A 1 89 ? -4.744 10.225 14.768 1.00 52.59 89 ASP A CA 1
ATOM 709 C C . ASP A 1 89 ? -6.274 10.314 14.825 1.00 52.59 89 ASP A C 1
ATOM 711 O O . ASP A 1 89 ? -6.800 11.407 15.025 1.00 52.59 89 ASP A O 1
ATOM 715 N N . THR A 1 90 ? -7.022 9.224 14.587 1.00 56.56 90 THR A N 1
ATOM 716 C CA . THR A 1 90 ? -8.429 9.407 14.190 1.00 56.56 90 THR A CA 1
ATOM 717 C C . THR A 1 90 ? -9.446 8.288 14.465 1.00 56.56 90 THR A C 1
ATOM 719 O O . THR A 1 90 ? -10.637 8.582 14.382 1.00 56.56 90 THR A O 1
ATOM 722 N N . GLN A 1 91 ? -9.054 7.042 14.777 1.00 64.00 91 GLN A N 1
ATOM 723 C CA . GLN A 1 91 ? -9.982 5.885 14.845 1.00 64.00 91 GLN A CA 1
ATOM 724 C C . GLN A 1 91 ? -10.923 5.795 13.619 1.00 64.00 91 GLN A C 1
ATOM 726 O O . GLN A 1 91 ? -12.087 5.401 13.729 1.00 64.00 91 GLN A O 1
ATOM 731 N N . ARG A 1 92 ? -10.443 6.217 12.443 1.00 71.38 92 ARG A N 1
ATOM 732 C CA . ARG A 1 92 ? -11.241 6.298 11.211 1.00 71.38 92 ARG A CA 1
ATOM 733 C C . ARG A 1 92 ? -11.143 4.994 10.420 1.00 71.38 92 ARG A C 1
ATOM 735 O O . ARG A 1 92 ? -10.097 4.345 10.452 1.00 71.38 92 ARG A O 1
ATOM 742 N N . PRO A 1 93 ? -12.206 4.609 9.693 1.00 76.38 93 PRO A N 1
ATOM 743 C CA . PRO A 1 93 ? -12.140 3.475 8.787 1.00 76.38 93 PRO A CA 1
ATOM 744 C C . PRO A 1 93 ? -11.133 3.750 7.665 1.00 76.38 93 PRO A C 1
ATOM 746 O O . PRO A 1 93 ? -11.085 4.852 7.113 1.00 76.38 93 PRO A O 1
ATOM 749 N N . VAL A 1 94 ? -10.341 2.741 7.310 1.00 80.31 94 VAL A N 1
ATOM 750 C CA . VAL A 1 94 ? -9.321 2.823 6.255 1.00 80.31 94 VAL A CA 1
ATOM 751 C C . VAL A 1 94 ? -9.497 1.661 5.287 1.00 80.31 94 VAL A C 1
ATOM 753 O O . VAL A 1 94 ? -9.767 0.529 5.690 1.00 80.31 94 VAL A O 1
ATOM 756 N N . ARG A 1 95 ? -9.323 1.930 3.993 1.00 84.81 95 ARG A N 1
ATOM 757 C CA . ARG A 1 95 ? -9.275 0.897 2.956 1.00 84.81 95 ARG A CA 1
ATOM 758 C C . ARG A 1 95 ? -7.830 0.470 2.701 1.00 84.81 95 ARG A C 1
ATOM 760 O O . ARG A 1 95 ? -6.966 1.305 2.447 1.00 84.81 95 ARG A O 1
ATOM 767 N N . LEU A 1 96 ?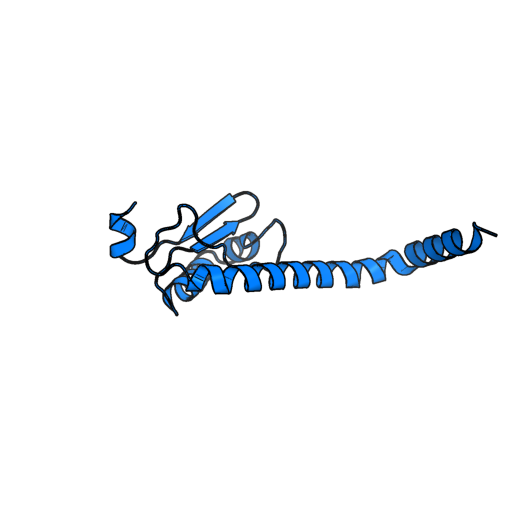 -7.582 -0.830 2.673 1.00 86.56 96 LEU A N 1
ATOM 768 C CA . LEU A 1 96 ? -6.319 -1.447 2.282 1.00 86.56 96 LEU A CA 1
ATOM 769 C C . LEU A 1 96 ? -6.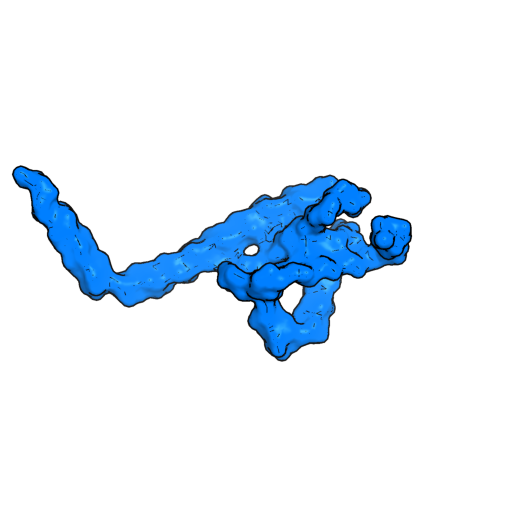525 -2.180 0.956 1.00 86.56 96 LEU A C 1
ATOM 771 O O . LEU A 1 96 ? -7.395 -3.039 0.846 1.00 86.56 96 LEU A O 1
ATOM 775 N N . LYS A 1 97 ? -5.731 -1.860 -0.069 1.00 87.06 97 LYS A N 1
ATOM 776 C CA . LYS A 1 97 ? -5.732 -2.640 -1.317 1.00 87.06 97 LYS A CA 1
ATOM 777 C C . LYS A 1 97 ? -4.881 -3.895 -1.181 1.00 87.06 97 LYS A C 1
ATOM 779 O O . LYS A 1 97 ? -3.724 -3.775 -0.779 1.00 87.06 97 LYS A O 1
ATOM 784 N N . LEU A 1 98 ? -5.421 -5.041 -1.587 1.00 86.25 98 LEU A N 1
ATOM 785 C CA . LEU A 1 98 ? -4.726 -6.323 -1.704 1.00 86.25 98 LEU A CA 1
ATOM 786 C C . LEU A 1 98 ? -4.924 -6.865 -3.125 1.00 86.25 98 LEU A C 1
ATOM 788 O O . LEU A 1 98 ? -5.864 -7.609 -3.393 1.00 86.25 98 LEU A O 1
ATOM 792 N N . GLY A 1 99 ? -4.054 -6.477 -4.057 1.00 84.38 99 GLY A N 1
ATOM 793 C CA . GLY A 1 99 ? -4.241 -6.867 -5.452 1.00 84.38 99 GLY A CA 1
ATOM 794 C C . GLY A 1 99 ? -5.538 -6.277 -6.044 1.00 84.38 99 GLY A C 1
ATOM 795 O O . GLY A 1 99 ? -5.768 -5.068 -5.915 1.00 84.38 99 GLY A O 1
ATOM 796 N N . PRO A 1 100 ? -6.395 -7.108 -6.676 1.00 83.12 100 PRO A N 1
ATOM 797 C CA . PRO A 1 100 ? -7.698 -6.671 -7.183 1.00 83.12 100 PRO A CA 1
ATOM 798 C C . PRO A 1 100 ? -8.710 -6.397 -6.061 1.00 83.12 100 PRO A C 1
ATOM 800 O O . PRO A 1 100 ? -9.648 -5.626 -6.258 1.00 83.12 100 PRO A O 1
ATOM 803 N N . GLU A 1 101 ? -8.498 -6.981 -4.880 1.00 86.38 101 GLU A N 1
ATOM 804 C CA . GLU A 1 101 ? -9.424 -6.908 -3.758 1.00 86.38 101 GLU A CA 1
ATOM 805 C C . GLU A 1 101 ? -9.107 -5.753 -2.806 1.00 86.38 101 GLU A C 1
ATOM 807 O O . GLU A 1 101 ? -8.058 -5.095 -2.844 1.00 86.38 101 GLU A O 1
ATOM 812 N N . SER A 1 102 ? -10.062 -5.453 -1.929 1.00 84.50 102 SER A N 1
ATOM 813 C CA . SER A 1 102 ? -9.914 -4.417 -0.912 1.00 84.50 102 SER A CA 1
ATOM 814 C C . SER A 1 102 ? -10.419 -4.884 0.439 1.00 84.50 102 SER A C 1
ATOM 816 O O . SER A 1 102 ? -11.555 -5.321 0.567 1.00 84.50 102 SER A O 1
ATOM 818 N N . LEU A 1 103 ? -9.578 -4.722 1.455 1.00 85.19 103 LEU A N 1
ATOM 819 C CA . LEU A 1 103 ? -9.960 -4.882 2.848 1.00 85.19 103 LEU A CA 1
ATOM 820 C C . LEU A 1 103 ? -10.327 -3.532 3.445 1.00 85.19 103 LEU A C 1
ATOM 822 O O . LEU A 1 103 ? -9.699 -2.514 3.158 1.00 85.19 103 LEU A O 1
ATOM 826 N N . PHE A 1 104 ? -11.318 -3.537 4.323 1.00 82.88 104 PHE A N 1
ATOM 827 C CA . PHE A 1 104 ? -11.729 -2.367 5.081 1.00 82.88 104 PHE A CA 1
ATOM 828 C C . PHE A 1 104 ? -11.430 -2.621 6.552 1.00 82.88 104 PHE A C 1
ATOM 830 O O . PHE A 1 104 ? -11.944 -3.567 7.143 1.00 82.88 104 PHE A O 1
ATOM 837 N N . VAL A 1 105 ? -10.571 -1.790 7.136 1.00 79.38 105 VAL A N 1
ATOM 838 C CA . VAL A 1 105 ? -10.256 -1.842 8.563 1.00 79.38 105 VAL A CA 1
ATOM 839 C C . VAL A 1 105 ? -11.115 -0.801 9.257 1.00 79.38 105 VAL A C 1
ATOM 841 O O . VAL A 1 105 ? -10.950 0.398 9.031 1.00 79.38 105 VAL A O 1
ATOM 844 N N . ILE A 1 106 ? -12.047 -1.273 10.082 1.00 76.25 106 ILE A N 1
ATOM 845 C CA . ILE A 1 106 ? -12.971 -0.453 10.866 1.00 76.25 106 ILE A CA 1
ATOM 846 C C . ILE A 1 106 ? -12.702 -0.757 12.339 1.00 76.25 106 ILE A C 1
ATOM 848 O O . ILE A 1 106 ? -12.695 -1.916 12.746 1.00 76.25 106 ILE A O 1
ATOM 852 N N . GLN A 1 107 ? -12.456 0.277 13.141 1.00 71.69 107 GLN A N 1
ATOM 853 C CA . GLN A 1 107 ? -12.185 0.137 14.570 1.00 71.69 107 GLN A CA 1
ATOM 854 C C . GLN A 1 107 ? -12.999 1.118 15.406 1.00 71.69 107 GLN A C 1
ATOM 856 O O . GLN A 1 107 ? -13.362 2.194 14.943 1.00 71.69 107 GLN A O 1
ATOM 861 N N . GLY A 1 108 ? -13.246 0.738 16.662 1.00 68.00 108 GLY A N 1
ATOM 862 C CA . GLY A 1 108 ? -13.999 1.529 17.631 1.00 68.00 108 GLY A CA 1
ATOM 863 C C . GLY A 1 108 ? -15.491 1.195 17.636 1.00 68.00 108 GLY A C 1
ATOM 864 O O . GLY A 1 108 ? -16.148 1.154 16.598 1.00 68.00 108 GLY A O 1
ATOM 865 N N . ALA A 1 109 ? -16.050 1.002 18.834 1.00 65.75 109 ALA A N 1
ATOM 866 C CA . ALA A 1 109 ? -17.449 0.607 19.027 1.00 65.75 109 ALA A CA 1
ATOM 867 C C . ALA A 1 109 ? -18.465 1.608 18.442 1.00 65.75 109 ALA A C 1
ATOM 869 O O . ALA A 1 109 ? -19.589 1.227 18.128 1.00 65.75 109 ALA A O 1
ATOM 870 N N . ARG A 1 110 ? -18.078 2.881 18.270 1.00 62.47 110 ARG A N 1
ATOM 871 C CA . ARG A 1 110 ? -18.917 3.902 17.621 1.00 62.47 110 ARG A CA 1
ATOM 872 C C . ARG A 1 110 ? -19.114 3.649 16.127 1.00 62.47 110 ARG A C 1
ATOM 874 O O . ARG A 1 110 ? -20.210 3.885 15.643 1.00 62.47 110 ARG A O 1
ATOM 881 N N . ASN A 1 111 ? -18.100 3.135 15.431 1.00 63.16 111 ASN A N 1
ATOM 882 C CA . ASN A 1 111 ? -18.177 2.852 13.995 1.00 63.16 111 ASN A CA 1
ATOM 883 C C . ASN A 1 111 ? -18.920 1.540 13.694 1.00 63.16 111 ASN A C 1
ATOM 885 O O . ASN A 1 111 ? -19.456 1.379 12.607 1.00 63.16 111 ASN A O 1
ATOM 889 N N . LEU A 1 112 ? -18.980 0.617 14.662 1.00 62.94 112 LEU A N 1
ATOM 890 C CA . LEU A 1 112 ? -19.727 -0.641 14.535 1.00 62.94 112 LEU A CA 1
ATOM 891 C C . LEU A 1 112 ? -21.247 -0.459 14.626 1.00 62.94 112 LEU A C 1
ATOM 893 O O . LEU A 1 112 ? -21.979 -1.336 14.196 1.00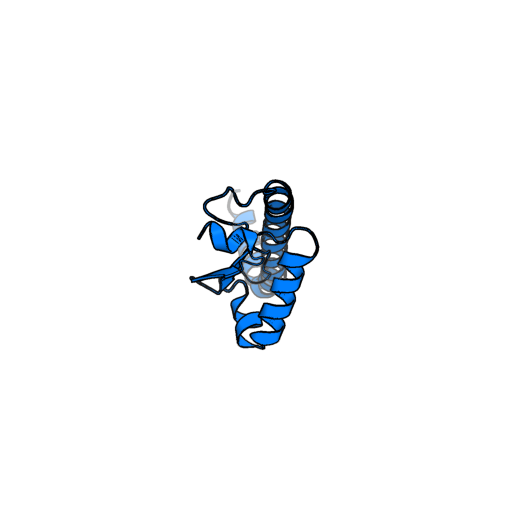 62.94 112 LEU A O 1
ATOM 897 N N . ARG A 1 113 ? -21.731 0.656 15.189 1.00 60.41 113 ARG A N 1
ATOM 898 C CA . ARG A 1 113 ? -23.176 0.940 15.289 1.00 60.41 113 ARG A CA 1
ATOM 899 C C . ARG A 1 113 ? -23.794 1.420 13.974 1.00 60.41 113 ARG A C 1
ATOM 901 O O . ARG A 1 113 ? -25.013 1.513 13.893 1.00 60.41 113 ARG A O 1
ATOM 908 N N . THR A 1 114 ? -22.960 1.783 13.004 1.00 54.62 114 THR A N 1
ATOM 909 C CA . THR A 1 114 ? -23.351 2.348 11.705 1.00 54.62 114 THR A CA 1
ATOM 910 C C . THR A 1 114 ? -23.195 1.363 10.542 1.00 54.62 114 THR A C 1
ATOM 912 O O . THR A 1 114 ? -23.529 1.729 9.417 1.00 54.62 114 THR A O 1
ATOM 915 N N . LEU A 1 115 ? -22.665 0.162 10.805 1.00 52.72 115 LEU A N 1
ATOM 916 C CA . LEU A 1 115 ? -22.622 -0.980 9.882 1.00 52.72 115 LEU A CA 1
ATOM 917 C C . LEU A 1 115 ? -23.934 -1.762 9.950 1.00 52.72 115 LEU A C 1
ATOM 919 O O . LEU A 1 115 ? -24.365 -2.232 8.877 1.00 52.72 115 LEU A O 1
#

Foldseek 3Di:
DPCPVVVVVVVVCVVCVVVCCVVVVQVVLVVQQVVLVVVQVVQVVPCQDQPDPDHREDRARDPQQFCQVVCVVPVVVVLVVVVCVCPVPHQYWYWGDGRVDIDIDHDDPSRVVVD

Secondary structure (DSSP, 8-state):
--SHHHHHHHHHHHHTHHHHHHHHHHHHHHHHHHHHHHHHHHHHHH-TT---SSPPBPP-SBTTTBTHHHHHH-HHHHHHHHHHHHHTTT---EEEEETTEEEEE--SHHHHTT-

Sequence (115 aa):
MKNATGSFLFNFLSSNLNLLLACAIPLYIAGTYFRDVYRFRPANRKHENGSTTIPPTAPYIIPYLGHAIAFLRDPTEFVKQNIYLATKDTQRPVRLKLGPESLFVIQGARNLRTL

pLDDT: mean 75.71, std 11.47, range [47.19, 89.12]

Radius of gyration: 20.36 Å; chains: 1; bounding box: 44×29×62 Å